Protein AF-X1J833-F1 (afdb_monomer_lite)

InterPro domains:
  IPR011335 Restriction endonuclease type II-like [SSF52980] (17-146)
  IPR011338 Restriction endonuclease, type II, BamHI/BglIII/BstY [G3DSA:3.40.91.20] (20-147)
  IPR015278 Type-2 restriction enzyme BglII-like [PF09195] (2-146)

pLDDT: mean 93.59, std 6.82, range [57.69, 98.62]

Sequence (154 aa):
QSFRLLRSDILLPGGGKSPIARKLDHEFYGRGWLEKAFDIEMVVDQESIETPTHKVDCFKNKVGVEIEWNNKDPFYDRDLNNFRLLFELRALSVGVIITRCDELQDIFDELGKGQSYGSSTTHMKKLLPRIQGGGGGGCPVLVFGISKALYVED

Radius of gyration: 16.81 Å; chains: 1; bounding box: 41×25×53 Å

Foldseek 3Di:
DDDFDEPVQLLDDDDDDGPNLVVVLVVLVVVVWDWDDDFDWDADPNDIDTDDADIQSTDDPQEGEHEFEFAFDDVLLRQLQNLLVCVVVVVHQAYEYEYAAPQCLVVCVVSVNNVSSDPRGDHDVVNVVCVVVVSNVPHHYHYHHDYPVRYDHD

Structure (mmCIF, N/CA/C/O backbone):
data_AF-X1J833-F1
#
_entry.id   AF-X1J833-F1
#
loop_
_atom_site.group_PDB
_atom_site.id
_atom_site.type_symbol
_atom_site.label_atom_id
_atom_site.label_alt_id
_atom_site.label_comp_id
_atom_site.label_asym_id
_atom_site.label_entity_id
_atom_site.label_seq_id
_atom_site.pdbx_PDB_ins_code
_atom_site.Cartn_x
_atom_site.Cartn_y
_atom_site.Cartn_z
_atom_site.occupancy
_atom_site.B_iso_or_equiv
_atom_site.auth_seq_id
_atom_site.auth_comp_id
_atom_site.auth_asym_id
_atom_site.auth_atom_id
_atom_site.pdbx_PDB_model_num
ATOM 1 N N . GLN A 1 1 ? -6.345 -12.038 -16.583 1.00 57.69 1 GLN A N 1
ATOM 2 C CA . GLN A 1 1 ? -4.901 -12.274 -16.831 1.00 57.69 1 GLN A CA 1
ATOM 3 C C . GLN A 1 1 ? -4.156 -12.167 -15.502 1.00 57.69 1 GLN A C 1
ATOM 5 O O . GLN A 1 1 ? -4.758 -11.729 -14.531 1.00 57.69 1 GLN A O 1
ATOM 10 N N . SER A 1 2 ? -2.896 -12.602 -15.419 1.00 83.31 2 SER A N 1
ATOM 11 C CA . SER A 1 2 ? -2.031 -12.336 -14.256 1.00 83.31 2 SER A CA 1
ATOM 12 C C . SER A 1 2 ? -1.393 -10.949 -14.377 1.00 83.31 2 SER A C 1
ATOM 14 O O . SER A 1 2 ? -0.964 -10.590 -15.472 1.00 83.31 2 SER A O 1
ATOM 16 N N . PHE A 1 3 ? -1.280 -10.206 -13.275 1.00 91.88 3 PHE A N 1
ATOM 17 C CA . PHE A 1 3 ? -0.622 -8.896 -13.246 1.00 91.88 3 PHE A CA 1
ATOM 18 C C . PHE A 1 3 ? 0.835 -8.960 -13.756 1.00 91.88 3 PHE A C 1
ATOM 20 O O . PHE A 1 3 ? 1.574 -9.913 -13.469 1.00 91.88 3 PHE A O 1
ATOM 27 N N . ARG A 1 4 ? 1.237 -7.930 -14.509 1.00 95.94 4 ARG A N 1
ATOM 28 C CA . ARG A 1 4 ? 2.602 -7.691 -14.998 1.00 95.94 4 ARG A CA 1
ATOM 29 C C . ARG A 1 4 ? 2.951 -6.218 -14.835 1.00 95.94 4 ARG A C 1
ATOM 31 O O . ARG A 1 4 ? 2.095 -5.358 -15.027 1.00 95.94 4 ARG A O 1
ATOM 38 N N . LEU A 1 5 ? 4.208 -5.959 -14.495 1.00 96.75 5 LEU A N 1
ATOM 39 C CA . LEU A 1 5 ? 4.780 -4.624 -14.421 1.00 96.75 5 LEU A CA 1
ATOM 40 C C . LEU A 1 5 ? 5.396 -4.296 -15.785 1.00 96.75 5 LEU A C 1
ATOM 42 O O . LEU A 1 5 ? 6.487 -4.765 -16.094 1.00 96.75 5 LEU A O 1
ATOM 46 N N . LEU A 1 6 ? 4.674 -3.544 -16.611 1.00 97.00 6 LEU A N 1
ATOM 47 C CA . LEU A 1 6 ? 5.117 -3.227 -17.968 1.00 97.00 6 LEU A CA 1
ATOM 48 C C . LEU A 1 6 ? 6.069 -2.030 -17.970 1.00 97.00 6 LEU A C 1
ATOM 50 O O . LEU A 1 6 ? 5.864 -1.059 -17.231 1.00 97.00 6 LEU A O 1
ATOM 54 N N . ARG A 1 7 ? 7.071 -2.065 -18.846 1.00 97.44 7 ARG A N 1
ATOM 55 C CA . ARG A 1 7 ? 7.948 -0.926 -19.129 1.00 97.44 7 ARG A CA 1
ATOM 56 C C . ARG A 1 7 ? 7.141 0.304 -19.536 1.00 97.44 7 ARG A C 1
ATOM 58 O O . ARG A 1 7 ? 7.373 1.398 -19.013 1.00 97.44 7 ARG A O 1
ATOM 65 N N . SER A 1 8 ? 6.174 0.125 -20.433 1.00 96.56 8 SER A N 1
ATOM 66 C CA . SER A 1 8 ? 5.290 1.194 -20.903 1.00 96.56 8 SER A CA 1
ATOM 67 C C . SER A 1 8 ? 4.571 1.907 -19.747 1.00 96.56 8 SER A C 1
ATOM 69 O O . SER A 1 8 ? 4.542 3.139 -19.709 1.00 96.56 8 SER A O 1
ATOM 71 N N . ASP A 1 9 ? 4.090 1.165 -18.743 1.00 95.25 9 ASP A N 1
ATOM 72 C CA . ASP A 1 9 ? 3.419 1.735 -17.567 1.00 95.25 9 ASP A CA 1
ATOM 73 C C . ASP A 1 9 ? 4.356 2.552 -16.667 1.00 95.25 9 ASP A C 1
ATOM 75 O O . ASP A 1 9 ? 3.925 3.540 -16.069 1.00 95.25 9 ASP A O 1
ATOM 79 N N . ILE A 1 10 ? 5.623 2.141 -16.546 1.00 95.50 10 ILE A N 1
ATOM 80 C CA . ILE A 1 10 ? 6.638 2.847 -15.749 1.00 95.50 10 ILE A CA 1
ATOM 81 C C . ILE A 1 10 ? 7.003 4.185 -16.403 1.00 95.50 10 ILE A C 1
ATOM 83 O O . ILE A 1 10 ? 7.232 5.184 -15.712 1.00 95.50 10 ILE A O 1
ATOM 87 N N . LEU A 1 11 ? 7.084 4.209 -17.736 1.00 94.75 11 LEU A N 1
ATOM 88 C CA . LEU A 1 11 ? 7.509 5.388 -18.489 1.00 94.75 11 LEU A CA 1
ATOM 89 C C . LEU A 1 11 ? 6.443 6.480 -18.547 1.00 94.75 11 LEU A C 1
ATOM 91 O O . LEU A 1 11 ? 6.795 7.670 -18.543 1.00 94.75 11 LEU A O 1
ATOM 95 N N . LEU A 1 12 ? 5.167 6.089 -18.564 1.00 90.81 12 LEU A N 1
ATOM 96 C CA . LEU A 1 12 ? 4.047 7.020 -18.594 1.00 90.81 12 LEU A CA 1
ATOM 97 C C . LEU A 1 12 ? 4.062 7.946 -17.363 1.00 90.81 12 LEU A C 1
ATOM 99 O O . LEU A 1 12 ? 4.159 7.477 -16.226 1.00 90.81 12 LEU A O 1
ATOM 103 N N . PRO A 1 13 ? 3.961 9.274 -17.553 1.00 76.12 13 PRO A N 1
ATOM 104 C CA . PRO A 1 13 ? 3.870 10.202 -16.435 1.00 76.12 13 PRO A CA 1
ATOM 105 C C . PRO A 1 13 ? 2.570 9.976 -15.648 1.00 76.12 13 PRO A C 1
ATOM 107 O O . PRO A 1 13 ? 1.503 9.733 -16.214 1.00 76.12 13 PRO A O 1
ATOM 110 N N . GLY A 1 14 ? 2.660 10.075 -14.322 1.00 65.56 14 GLY A N 1
ATOM 111 C CA . GLY A 1 14 ? 1.491 10.074 -13.446 1.00 65.56 14 GLY A CA 1
ATOM 112 C C . GLY A 1 14 ? 0.771 11.427 -13.451 1.00 65.56 14 GLY A C 1
ATOM 113 O O . GLY A 1 14 ? 1.398 12.470 -13.608 1.00 65.56 14 GLY A O 1
ATOM 114 N N . GLY A 1 15 ? -0.545 11.401 -13.236 1.00 63.56 15 GLY A N 1
ATOM 115 C CA . GLY A 1 15 ? -1.407 12.581 -13.070 1.00 63.56 15 GLY A CA 1
ATOM 116 C C . GLY A 1 15 ? -2.435 12.346 -11.961 1.00 63.56 15 GLY A C 1
ATOM 117 O O . GLY A 1 15 ? -3.632 12.456 -12.196 1.00 63.56 15 GLY A O 1
ATOM 118 N N . GLY A 1 16 ? -1.966 11.886 -10.797 1.00 76.75 16 GLY A N 1
ATOM 119 C CA . GLY A 1 16 ? -2.785 11.354 -9.704 1.00 76.75 16 GLY A CA 1
ATOM 120 C C . GLY A 1 16 ? -2.343 9.933 -9.356 1.00 76.75 16 GLY A C 1
ATOM 121 O O . GLY A 1 16 ? -1.246 9.746 -8.838 1.00 76.75 16 GLY A O 1
ATOM 122 N N . LYS A 1 17 ? -3.153 8.925 -9.703 1.00 85.94 17 LYS A N 1
ATOM 123 C CA . LYS A 1 17 ? -2.817 7.498 -9.522 1.00 85.94 17 LYS A CA 1
ATOM 124 C C . LYS A 1 17 ? -2.083 6.950 -10.754 1.00 85.94 17 LYS A C 1
ATOM 126 O O . LYS A 1 17 ? -2.511 7.193 -11.891 1.00 85.94 17 LYS A O 1
ATOM 131 N N . SER A 1 18 ? -0.975 6.230 -10.564 1.00 90.56 18 SER A N 1
ATOM 132 C CA . SER A 1 18 ? -0.196 5.653 -11.676 1.00 90.56 18 SER A CA 1
ATOM 133 C C . SER A 1 18 ? -1.019 4.613 -12.462 1.00 90.56 18 SER A C 1
ATOM 135 O O . SER A 1 18 ? -1.958 4.033 -11.906 1.00 90.56 18 SER A O 1
ATOM 137 N N . PRO A 1 19 ? -0.699 4.344 -13.744 1.00 92.25 19 PRO A N 1
ATOM 138 C CA . PRO A 1 19 ? -1.331 3.253 -14.493 1.00 92.25 19 PRO A CA 1
ATOM 139 C C . PRO A 1 19 ? -1.192 1.901 -13.781 1.00 92.25 19 PRO A C 1
ATOM 141 O O . PRO A 1 19 ? -2.126 1.106 -13.776 1.00 92.25 19 PRO A O 1
ATOM 144 N N . ILE A 1 20 ? -0.054 1.684 -13.118 1.00 94.25 20 ILE A N 1
ATOM 145 C CA . ILE A 1 20 ? 0.272 0.457 -12.386 1.00 94.25 20 ILE A CA 1
ATOM 146 C C . ILE A 1 20 ? -0.699 0.247 -11.219 1.00 94.25 20 ILE A C 1
ATOM 148 O O . ILE A 1 20 ? -1.309 -0.814 -11.103 1.00 94.25 20 ILE A O 1
ATOM 152 N N . ALA A 1 21 ? -0.895 1.279 -10.395 1.00 93.62 21 ALA A N 1
ATOM 153 C CA . ALA A 1 21 ? -1.817 1.225 -9.266 1.00 93.62 21 ALA A CA 1
ATOM 154 C C . ALA A 1 21 ? -3.273 1.055 -9.733 1.00 93.62 21 ALA A C 1
ATOM 156 O O . ALA A 1 21 ? -3.983 0.197 -9.219 1.00 93.62 21 ALA A O 1
ATOM 157 N N . ARG A 1 22 ? -3.683 1.774 -10.790 1.00 92.81 22 ARG A N 1
ATOM 158 C CA . ARG A 1 22 ? -5.025 1.635 -11.385 1.00 92.81 22 ARG A CA 1
ATOM 159 C C . ARG A 1 22 ? -5.304 0.227 -11.915 1.00 92.81 22 ARG A C 1
ATOM 161 O O . ARG A 1 22 ? -6.419 -0.267 -11.773 1.00 92.81 22 ARG A O 1
ATOM 168 N N . LYS A 1 23 ? -4.312 -0.430 -12.529 1.00 93.81 23 LYS A N 1
ATOM 169 C CA . LYS A 1 23 ? -4.446 -1.824 -12.986 1.00 93.81 23 LYS A CA 1
ATOM 170 C C . LYS A 1 23 ? -4.709 -2.771 -11.817 1.00 93.81 23 LYS A C 1
ATOM 172 O O . LYS A 1 23 ? -5.558 -3.648 -11.944 1.00 93.81 23 LYS A O 1
ATOM 177 N N . LEU A 1 24 ? -4.015 -2.581 -10.693 1.00 94.38 24 LEU A N 1
ATOM 178 C CA . LEU A 1 24 ? -4.254 -3.370 -9.483 1.00 94.38 24 LEU A CA 1
ATOM 179 C C . LEU A 1 24 ? -5.670 -3.136 -8.942 1.00 94.38 24 LEU A C 1
ATOM 181 O O . LEU A 1 24 ? -6.388 -4.114 -8.747 1.00 94.38 24 LEU A O 1
ATOM 185 N N . ASP A 1 25 ? -6.102 -1.879 -8.794 1.00 92.94 25 ASP A N 1
ATOM 186 C CA . ASP A 1 25 ? -7.462 -1.550 -8.332 1.00 92.94 25 ASP A CA 1
ATOM 187 C C . ASP A 1 25 ? -8.530 -2.236 -9.191 1.00 92.94 25 ASP A C 1
ATOM 189 O O . ASP A 1 25 ? -9.420 -2.918 -8.685 1.00 92.94 25 ASP A O 1
ATOM 193 N N . HIS A 1 26 ? -8.423 -2.096 -10.516 1.00 93.50 26 HIS A N 1
ATOM 194 C CA . HIS A 1 26 ? -9.401 -2.641 -11.452 1.00 93.50 26 HIS A CA 1
ATOM 195 C C . HIS A 1 26 ? -9.536 -4.164 -11.355 1.00 93.50 26 HIS A C 1
ATOM 197 O O . HIS A 1 26 ? -10.647 -4.681 -11.476 1.00 93.50 26 HIS A O 1
ATOM 203 N N . GLU A 1 27 ? -8.446 -4.893 -11.103 1.00 94.50 27 GLU A N 1
ATOM 204 C CA . GLU A 1 27 ? -8.499 -6.347 -10.905 1.00 94.50 27 GLU A CA 1
ATOM 205 C C . GLU A 1 27 ? -9.257 -6.731 -9.627 1.00 94.50 27 GLU A C 1
ATOM 207 O O . GLU A 1 27 ? -9.961 -7.747 -9.608 1.00 94.50 27 GLU A O 1
ATOM 212 N N . PHE A 1 28 ? -9.165 -5.922 -8.568 1.00 96.12 28 PHE A N 1
ATOM 213 C CA . PHE A 1 28 ? -9.972 -6.101 -7.360 1.00 96.12 28 PHE A CA 1
ATOM 214 C C . PHE A 1 28 ? -11.433 -5.714 -7.606 1.00 96.12 28 PHE A C 1
ATOM 216 O O . PHE A 1 28 ? -12.338 -6.493 -7.288 1.00 96.12 28 PHE A O 1
ATOM 223 N N . TYR A 1 29 ? -11.690 -4.569 -8.236 1.00 95.88 29 TYR A N 1
ATOM 224 C CA . TYR A 1 29 ? -13.049 -4.105 -8.529 1.00 95.88 29 TYR A CA 1
ATOM 225 C C . TYR A 1 29 ? -13.806 -5.073 -9.442 1.00 95.88 29 TYR A C 1
ATOM 227 O O . TYR A 1 29 ? -14.950 -5.428 -9.153 1.00 95.88 29 TYR A O 1
ATOM 235 N N . GLY A 1 30 ? -13.142 -5.634 -10.457 1.00 95.25 30 GLY A N 1
ATOM 236 C CA . GLY A 1 30 ? -13.698 -6.690 -11.312 1.00 95.25 30 GLY A CA 1
ATOM 237 C C . GLY A 1 30 ? -14.080 -7.974 -10.559 1.00 95.25 30 GLY A C 1
ATOM 238 O O . GLY A 1 30 ? -14.829 -8.799 -11.078 1.00 95.25 30 GLY A O 1
ATOM 239 N N . ARG A 1 31 ? -13.609 -8.144 -9.316 1.00 95.88 31 ARG A N 1
ATOM 240 C CA . ARG A 1 31 ? -13.926 -9.269 -8.416 1.00 95.88 31 ARG A CA 1
ATOM 241 C C . ARG A 1 31 ? -14.893 -8.874 -7.294 1.00 95.88 31 ARG A C 1
ATOM 243 O O . ARG A 1 31 ? -15.055 -9.628 -6.325 1.00 95.88 31 ARG A O 1
ATOM 250 N N . GLY A 1 32 ? -15.535 -7.712 -7.401 1.00 97.31 32 GLY A N 1
ATOM 251 C CA . GLY A 1 32 ? -16.522 -7.214 -6.442 1.00 97.31 32 GLY A CA 1
ATOM 252 C C . GLY A 1 32 ? -15.918 -6.703 -5.135 1.00 97.31 32 GLY A C 1
ATOM 253 O O . GLY A 1 32 ? -16.557 -6.819 -4.091 1.00 97.31 32 GLY A O 1
ATOM 254 N N . TRP A 1 33 ? -14.675 -6.224 -5.168 1.00 98.25 33 TRP A N 1
ATOM 255 C CA . TRP A 1 33 ? -14.129 -5.370 -4.112 1.00 98.25 33 TRP A CA 1
ATOM 256 C C . TRP A 1 33 ? -14.530 -3.925 -4.390 1.00 98.25 33 TRP A C 1
ATOM 258 O O . TRP A 1 33 ? -14.770 -3.571 -5.542 1.00 98.25 33 TRP A O 1
ATOM 268 N N . LEU A 1 34 ? -14.611 -3.100 -3.352 1.00 97.06 34 LEU A N 1
ATOM 269 C CA . LEU A 1 34 ? -15.018 -1.701 -3.478 1.00 97.06 34 LEU A CA 1
ATOM 270 C C . LEU A 1 34 ? -14.122 -0.817 -2.619 1.00 97.06 34 LEU A C 1
ATOM 272 O O . LEU A 1 34 ? -13.726 -1.235 -1.531 1.00 97.06 34 LEU A O 1
ATOM 276 N N . GLU A 1 35 ? -13.857 0.407 -3.072 1.00 97.31 35 GLU A N 1
ATOM 277 C CA . GLU A 1 35 ? -13.345 1.452 -2.182 1.00 97.31 35 GLU A CA 1
ATOM 278 C C . GLU A 1 35 ? -14.356 1.668 -1.048 1.00 97.31 35 GLU A C 1
ATOM 280 O O . GLU A 1 35 ? -15.571 1.699 -1.284 1.00 97.31 35 GLU A O 1
ATOM 285 N N . LYS A 1 36 ? -13.875 1.797 0.191 1.00 97.00 36 LYS A N 1
ATOM 286 C CA . LYS A 1 36 ? -14.761 1.933 1.349 1.00 97.00 36 LYS A CA 1
ATOM 287 C C . LYS A 1 36 ? -14.295 3.000 2.328 1.00 97.00 36 LYS A C 1
ATOM 289 O O . LYS A 1 36 ? -13.214 2.899 2.899 1.00 97.00 36 LYS A O 1
ATOM 294 N N . ALA A 1 37 ? -15.172 3.972 2.575 1.00 96.25 37 ALA A N 1
ATOM 295 C CA . ALA A 1 37 ? -15.108 4.848 3.739 1.00 96.25 37 ALA A CA 1
ATOM 296 C C . ALA A 1 37 ? -15.788 4.175 4.943 1.00 96.25 37 ALA A C 1
ATOM 298 O O . ALA A 1 37 ? -16.747 3.414 4.775 1.00 96.25 37 ALA A O 1
ATOM 299 N N . PHE A 1 38 ? -15.292 4.456 6.144 1.00 95.50 38 PHE A N 1
ATOM 300 C CA . PHE A 1 38 ? -15.911 4.027 7.392 1.00 95.50 38 PHE A CA 1
ATOM 301 C C . PHE A 1 38 ? -16.217 5.257 8.235 1.00 95.50 38 PHE A C 1
ATOM 303 O O . PHE A 1 38 ? -15.294 5.929 8.694 1.00 95.50 38 PHE A O 1
ATOM 310 N N . ASP A 1 39 ? -17.501 5.510 8.458 1.00 93.81 39 ASP A N 1
ATOM 311 C CA . ASP A 1 39 ? -17.951 6.535 9.391 1.00 93.81 39 ASP A CA 1
ATOM 312 C C . ASP A 1 39 ? -17.891 5.945 10.803 1.00 93.81 39 ASP A C 1
ATOM 314 O O . ASP A 1 39 ? -18.524 4.922 11.086 1.00 93.81 39 ASP A O 1
ATOM 318 N N . ILE A 1 40 ? -17.054 6.532 11.661 1.00 93.19 40 ILE A N 1
ATOM 319 C CA . ILE A 1 40 ? -16.773 6.022 13.005 1.00 93.19 40 ILE A CA 1
ATOM 320 C C . ILE A 1 40 ? -17.080 7.104 14.029 1.00 93.19 40 ILE A C 1
ATOM 322 O O . ILE A 1 40 ? -16.478 8.177 14.026 1.00 93.19 40 ILE A O 1
ATOM 326 N N . GLU A 1 41 ? -17.975 6.760 14.945 1.00 92.94 41 GLU A N 1
ATOM 327 C CA . GLU A 1 41 ? -18.415 7.601 16.047 1.00 92.94 41 GLU A CA 1
ATOM 328 C C . GLU A 1 41 ? -18.182 6.846 17.361 1.00 92.94 41 GLU A C 1
ATOM 330 O O . GLU A 1 41 ? -18.600 5.693 17.513 1.00 92.94 41 GLU A O 1
ATOM 335 N N . MET A 1 42 ? -17.476 7.473 18.302 1.00 88.62 42 MET A N 1
ATOM 336 C CA . MET A 1 42 ? -17.273 6.942 19.650 1.00 88.62 42 MET A CA 1
ATOM 337 C C . MET A 1 42 ? -18.090 7.767 20.636 1.00 88.62 42 MET A C 1
ATOM 339 O O . MET A 1 42 ? -17.937 8.983 20.692 1.00 88.62 42 MET A O 1
ATOM 343 N N . VAL A 1 43 ? -18.935 7.105 21.426 1.00 92.44 43 VAL A N 1
ATOM 344 C CA . VAL A 1 43 ? -19.755 7.766 22.449 1.00 92.44 43 VAL A CA 1
ATOM 345 C C . VAL A 1 43 ? -19.167 7.493 23.831 1.00 92.44 43 VAL A C 1
ATOM 347 O O . VAL A 1 43 ? -19.065 6.334 24.239 1.00 92.44 43 VAL A O 1
ATOM 350 N N . VAL A 1 44 ? -18.806 8.553 24.554 1.00 92.06 44 VAL A N 1
ATOM 351 C CA . VAL A 1 44 ? -18.278 8.510 25.927 1.00 92.06 44 VAL A CA 1
ATOM 352 C C . VAL A 1 44 ? -19.128 9.435 26.787 1.00 92.06 44 VAL A C 1
ATOM 354 O O . VAL A 1 44 ? -19.260 10.609 26.473 1.00 92.06 44 VAL A O 1
ATOM 357 N N . ASP A 1 45 ? -19.754 8.906 27.841 1.00 94.25 45 ASP A N 1
ATOM 358 C CA . ASP A 1 45 ? -20.608 9.683 28.757 1.00 94.25 45 ASP A CA 1
ATOM 359 C C . ASP A 1 45 ? -21.670 10.558 28.053 1.00 94.25 45 ASP A C 1
ATOM 361 O O . ASP A 1 45 ? -21.993 11.651 28.503 1.00 94.25 45 ASP A O 1
ATOM 365 N N . GLN A 1 46 ? -22.260 10.036 26.966 1.00 92.62 46 GLN A N 1
ATOM 366 C CA . GLN A 1 46 ? -23.244 10.704 26.088 1.00 92.62 46 GLN A CA 1
ATOM 367 C C . GLN A 1 46 ? -22.676 11.782 25.151 1.00 92.62 46 GLN A C 1
ATOM 369 O O . GLN A 1 46 ? -23.422 12.317 24.331 1.00 92.62 46 GLN A O 1
ATOM 374 N N . GLU A 1 47 ? -21.374 12.053 25.201 1.00 92.25 47 GLU A N 1
ATOM 375 C CA . GLU A 1 47 ? -20.689 12.893 24.223 1.00 92.25 47 GLU A CA 1
ATOM 376 C C . GLU A 1 47 ? -20.203 12.046 23.048 1.00 92.25 47 GLU A C 1
ATOM 378 O O . GLU A 1 47 ? -19.609 10.981 23.225 1.00 92.25 47 GLU A O 1
ATOM 383 N N . SER A 1 48 ? -20.482 12.520 21.835 1.00 91.69 48 SER A N 1
ATOM 384 C CA . SER A 1 48 ? -20.033 11.887 20.601 1.00 91.69 48 SER A CA 1
ATOM 385 C C . SER A 1 48 ? -18.729 12.508 20.109 1.00 91.69 48 SER A C 1
ATOM 387 O O . SER A 1 48 ? -18.574 13.732 20.087 1.00 91.69 48 SER A O 1
ATOM 389 N N . ILE A 1 49 ? -17.805 11.647 19.690 1.00 92.00 49 ILE A N 1
ATOM 390 C CA . ILE A 1 49 ? -16.533 12.011 19.081 1.00 92.00 49 ILE A CA 1
ATOM 391 C C . ILE A 1 49 ? -16.436 11.315 17.723 1.00 92.00 49 ILE A C 1
ATOM 393 O O . ILE A 1 49 ? -16.341 10.085 17.636 1.00 92.00 49 ILE A O 1
ATOM 397 N N . GLU A 1 50 ? -16.402 12.107 16.655 1.00 91.38 50 GLU A N 1
ATOM 398 C CA . GLU A 1 50 ? -16.077 11.605 15.322 1.00 91.38 50 GLU A CA 1
ATOM 399 C C . GLU A 1 50 ? -14.592 11.249 15.246 1.00 91.38 50 GLU A C 1
ATOM 401 O O . GLU A 1 50 ? -13.712 12.059 15.553 1.00 91.38 50 GLU A O 1
ATOM 406 N N . THR A 1 51 ? -14.305 10.019 14.825 1.00 87.25 51 THR A N 1
ATOM 407 C CA . THR A 1 51 ? -12.929 9.564 14.623 1.00 87.25 51 THR A CA 1
ATOM 408 C C . THR A 1 51 ? -12.588 9.632 13.138 1.00 87.25 51 THR A C 1
ATOM 410 O O . THR A 1 51 ? -13.215 8.929 12.342 1.00 87.25 51 THR A O 1
ATOM 413 N N . PRO A 1 52 ? -11.586 10.433 12.731 1.00 84.06 52 PRO A N 1
ATOM 414 C CA . PRO A 1 52 ? -11.203 10.518 11.332 1.00 84.06 52 PRO A CA 1
ATOM 415 C C . PRO A 1 52 ? -10.636 9.180 10.853 1.00 84.06 52 PRO A C 1
ATOM 417 O O . PRO A 1 52 ? -9.743 8.603 11.479 1.00 84.06 52 PRO A O 1
ATOM 420 N N . THR A 1 53 ? -11.129 8.713 9.710 1.00 85.56 53 THR A N 1
ATOM 421 C CA . THR A 1 53 ? -10.606 7.536 9.014 1.00 85.56 53 THR A CA 1
ATOM 422 C C . THR A 1 53 ? -10.158 7.898 7.612 1.00 85.56 53 THR A C 1
ATOM 424 O O . THR A 1 53 ? -10.542 8.924 7.043 1.00 85.56 53 THR A O 1
ATOM 427 N N . HIS A 1 54 ? -9.341 7.023 7.037 1.00 89.19 54 HIS A N 1
ATOM 428 C CA . HIS A 1 54 ? -9.061 7.058 5.613 1.00 89.19 54 HIS A CA 1
ATOM 429 C C . HIS A 1 54 ? -9.857 5.972 4.902 1.00 89.19 54 HIS A C 1
ATOM 431 O O . HIS A 1 54 ? -10.145 4.908 5.458 1.00 89.19 54 HIS A O 1
ATOM 437 N N . LYS A 1 55 ? -10.233 6.260 3.655 1.00 94.88 55 LYS A N 1
ATOM 438 C CA . LYS A 1 55 ? -10.840 5.251 2.797 1.00 94.88 55 LYS A CA 1
ATOM 439 C C . LYS A 1 55 ? -9.844 4.127 2.560 1.00 94.88 55 LYS A C 1
ATOM 441 O O . LYS A 1 55 ? -8.681 4.405 2.306 1.00 94.88 55 LYS A O 1
ATOM 446 N N . VAL A 1 56 ? -10.343 2.900 2.602 1.00 96.81 56 VAL A N 1
ATOM 447 C CA . VAL A 1 56 ? -9.597 1.715 2.183 1.00 96.81 56 VAL A CA 1
ATOM 448 C C . VAL A 1 56 ? -9.761 1.559 0.674 1.00 96.81 56 VAL A C 1
ATOM 450 O O . VAL A 1 56 ? -10.906 1.474 0.209 1.00 96.81 56 VAL A O 1
ATOM 453 N N . ASP A 1 57 ? -8.651 1.490 -0.068 1.00 96.31 57 ASP A N 1
ATOM 454 C CA . ASP A 1 57 ? -8.637 1.400 -1.541 1.00 96.31 57 ASP A CA 1
ATOM 455 C C . ASP A 1 57 ? -9.534 0.266 -2.071 1.00 96.31 57 ASP A C 1
ATOM 457 O O . ASP A 1 57 ? -10.300 0.436 -3.027 1.00 96.31 57 ASP A O 1
ATOM 461 N N . CYS A 1 58 ? -9.439 -0.910 -1.443 1.00 97.94 58 CYS A N 1
ATOM 462 C CA . CYS A 1 58 ? -10.186 -2.110 -1.804 1.00 97.94 58 CYS A CA 1
ATOM 463 C C . CYS A 1 58 ? -10.629 -2.874 -0.549 1.00 97.94 58 CYS A C 1
ATOM 465 O O . CYS A 1 58 ? -9.814 -3.428 0.185 1.00 97.94 58 CYS A O 1
ATOM 467 N N . PHE A 1 59 ? -11.937 -2.991 -0.330 1.00 98.50 59 PHE A N 1
ATOM 468 C CA . PHE A 1 59 ? -12.510 -3.698 0.812 1.00 98.50 59 PHE A CA 1
ATOM 469 C C . PHE A 1 59 ? -13.513 -4.776 0.394 1.00 98.50 59 PHE A C 1
ATOM 471 O O . PHE A 1 59 ? -14.384 -4.552 -0.452 1.00 98.50 59 PHE A O 1
ATOM 478 N N . LYS A 1 60 ? -13.428 -5.950 1.032 1.00 98.31 60 LYS A N 1
ATOM 479 C CA . LYS A 1 60 ? -14.405 -7.039 0.890 1.00 98.31 60 LYS A CA 1
ATOM 480 C C . LYS A 1 60 ? -14.351 -7.968 2.097 1.00 98.31 60 LYS A C 1
ATOM 482 O O . LYS A 1 60 ? -13.277 -8.387 2.504 1.00 98.31 60 LYS A O 1
ATOM 487 N N . ASN A 1 61 ? -15.507 -8.338 2.652 1.00 97.62 61 ASN A N 1
ATOM 488 C CA . ASN A 1 61 ? -15.617 -9.347 3.718 1.00 97.62 61 ASN A CA 1
ATOM 489 C C . ASN A 1 61 ? -14.643 -9.136 4.901 1.00 97.62 61 ASN A C 1
ATOM 491 O O . ASN A 1 61 ? -14.017 -10.087 5.360 1.00 97.62 61 ASN A O 1
ATOM 495 N N . LYS A 1 62 ? -14.513 -7.891 5.387 1.00 98.12 62 LYS A N 1
ATOM 496 C CA . LYS A 1 62 ? -13.574 -7.490 6.458 1.00 98.12 62 LYS A CA 1
ATOM 497 C C . LYS A 1 62 ? -12.085 -7.604 6.110 1.00 98.12 62 LYS A C 1
ATOM 499 O O . LYS A 1 62 ? -11.248 -7.499 6.999 1.00 98.12 62 LYS A O 1
ATOM 504 N N . VAL A 1 63 ? -11.736 -7.761 4.840 1.00 98.56 63 VAL A N 1
ATOM 505 C CA . VAL A 1 63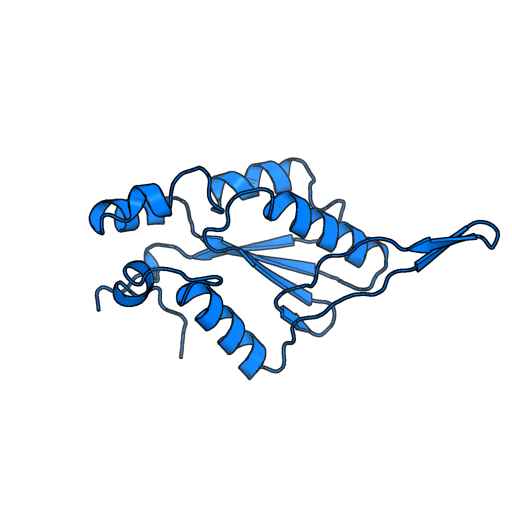 ? -10.364 -7.613 4.349 1.00 98.56 63 VAL A CA 1
ATOM 506 C C . VAL A 1 63 ? -10.229 -6.232 3.728 1.00 98.56 63 VAL A C 1
ATOM 508 O O . VAL A 1 63 ? -11.031 -5.879 2.861 1.00 98.56 63 VAL A O 1
ATOM 511 N N . GLY A 1 64 ? -9.239 -5.464 4.179 1.00 98.31 64 GLY A N 1
ATOM 512 C CA . GLY A 1 64 ? -8.849 -4.202 3.552 1.00 98.31 64 GLY A CA 1
ATOM 513 C C . GLY A 1 64 ? -7.529 -4.360 2.809 1.00 98.31 64 GLY A C 1
ATOM 514 O O . GLY A 1 64 ? -6.605 -4.966 3.342 1.00 98.31 64 GLY A O 1
ATOM 515 N N . VAL A 1 65 ? -7.450 -3.845 1.589 1.00 98.44 65 VAL A N 1
ATOM 516 C CA . VAL A 1 65 ? -6.250 -3.838 0.749 1.00 98.44 65 VAL A CA 1
ATOM 517 C C . VAL A 1 65 ? -5.925 -2.388 0.412 1.00 98.44 65 VAL A C 1
ATOM 519 O O . VAL A 1 65 ? -6.799 -1.684 -0.087 1.00 98.44 65 VAL A O 1
ATOM 522 N N . GLU A 1 66 ? -4.680 -1.986 0.653 1.00 97.19 66 GLU A N 1
ATOM 523 C CA . GLU A 1 66 ? -4.121 -0.680 0.284 1.00 97.19 66 GLU A CA 1
ATOM 524 C C . GLU A 1 66 ? -3.063 -0.878 -0.806 1.00 97.19 66 GLU A C 1
ATOM 526 O O . GLU A 1 66 ? -2.148 -1.708 -0.669 1.00 97.19 66 GLU A O 1
ATOM 531 N N . ILE A 1 67 ? -3.203 -0.152 -1.920 1.00 95.69 67 ILE A N 1
ATOM 532 C CA . ILE A 1 67 ? -2.283 -0.228 -3.059 1.00 95.69 67 ILE A CA 1
ATOM 533 C C . ILE A 1 67 ? -1.313 0.948 -2.970 1.00 95.69 67 ILE A C 1
ATOM 535 O O . ILE A 1 67 ? -1.516 2.035 -3.511 1.00 95.69 67 ILE A O 1
ATOM 539 N N . GLU A 1 68 ? -0.190 0.688 -2.313 1.00 94.44 68 GLU A N 1
ATOM 540 C CA . GLU A 1 68 ? 0.837 1.679 -2.035 1.00 94.44 68 GLU A CA 1
ATOM 541 C C . GLU A 1 68 ? 1.949 1.639 -3.083 1.00 94.44 68 GLU A C 1
ATOM 543 O O . GLU A 1 68 ? 2.988 0.983 -2.930 1.00 94.44 68 GLU A O 1
ATOM 548 N N . TRP A 1 69 ? 1.725 2.378 -4.175 1.00 93.44 69 TRP A N 1
ATOM 549 C CA . TRP A 1 69 ? 2.636 2.447 -5.315 1.00 93.44 69 TRP A CA 1
ATOM 550 C C . TRP A 1 69 ? 3.216 3.846 -5.528 1.00 93.44 69 TRP A C 1
ATOM 552 O O . TRP A 1 69 ? 2.621 4.695 -6.191 1.00 93.44 69 TRP A O 1
ATOM 562 N N . ASN A 1 70 ? 4.450 4.041 -5.064 1.00 89.69 70 ASN A N 1
ATOM 563 C CA . ASN A 1 70 ? 5.261 5.227 -5.340 1.00 89.69 70 ASN A CA 1
ATOM 564 C C . ASN A 1 70 ? 4.703 6.558 -4.788 1.00 89.69 70 ASN A C 1
ATOM 566 O O . ASN A 1 70 ? 5.070 7.639 -5.255 1.00 89.69 70 ASN A O 1
ATOM 570 N N . ASN A 1 71 ? 3.841 6.489 -3.774 1.00 85.88 71 ASN A N 1
ATOM 571 C CA . ASN A 1 71 ? 3.323 7.652 -3.055 1.00 85.88 71 ASN A CA 1
ATOM 572 C C . ASN A 1 71 ? 4.426 8.264 -2.171 1.00 85.88 71 ASN A C 1
ATOM 574 O O . ASN A 1 71 ? 5.317 7.551 -1.710 1.00 85.88 71 ASN A O 1
ATOM 578 N N . LYS A 1 72 ? 4.395 9.578 -1.919 1.00 80.50 72 LYS A N 1
ATOM 579 C CA . LYS A 1 72 ? 5.334 10.257 -1.000 1.00 80.50 72 LYS A CA 1
ATOM 580 C C . LYS A 1 72 ? 4.709 10.373 0.386 1.00 80.50 72 LYS A C 1
ATOM 582 O O . LYS A 1 72 ? 3.567 10.785 0.447 1.00 80.50 72 LYS A O 1
ATOM 587 N N . ASP A 1 73 ? 5.454 10.041 1.444 1.00 65.12 73 ASP A N 1
ATOM 588 C CA . ASP A 1 73 ? 5.039 10.008 2.867 1.00 65.12 73 ASP A CA 1
ATOM 589 C C . ASP A 1 73 ? 3.996 11.068 3.304 1.00 65.12 73 ASP A C 1
ATOM 591 O O . ASP A 1 73 ? 4.059 12.202 2.818 1.00 65.12 73 ASP A O 1
ATOM 595 N N . PRO A 1 74 ? 3.096 10.751 4.272 1.00 67.25 74 PRO A N 1
ATOM 596 C CA . PRO A 1 74 ? 3.162 9.639 5.243 1.00 67.25 74 PRO A CA 1
ATOM 597 C C . PRO A 1 74 ? 2.110 8.525 5.029 1.00 67.25 74 PRO A C 1
ATOM 599 O O . PRO A 1 74 ? 1.297 8.249 5.908 1.00 67.25 74 PRO A O 1
ATOM 602 N N . PHE A 1 75 ? 2.109 7.863 3.869 1.00 80.19 75 PHE A N 1
ATOM 603 C CA . PHE A 1 75 ? 1.042 6.917 3.508 1.00 80.19 75 PHE A CA 1
ATOM 604 C C . PHE A 1 75 ? 1.045 5.643 4.375 1.00 80.19 75 PHE A C 1
ATOM 606 O O . PHE A 1 75 ? 0.027 5.318 4.969 1.00 80.19 75 PHE A O 1
ATOM 613 N N . TYR A 1 76 ? 2.197 5.005 4.615 1.00 93.12 76 TYR A N 1
ATOM 614 C CA . TYR A 1 76 ? 2.217 3.778 5.428 1.00 93.12 76 TYR A CA 1
ATOM 615 C C . TYR A 1 76 ? 1.771 3.961 6.877 1.00 93.12 76 TYR A C 1
ATOM 617 O O . TYR A 1 76 ? 1.071 3.105 7.405 1.00 93.12 76 TYR A O 1
ATOM 625 N N . ASP A 1 77 ? 2.185 5.043 7.536 1.00 92.69 77 ASP A N 1
A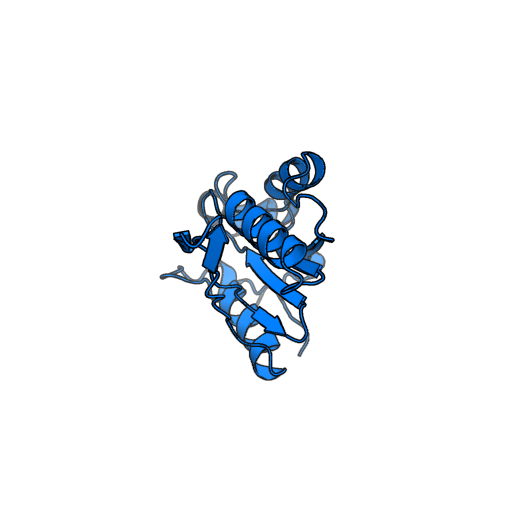TOM 626 C CA . ASP A 1 77 ? 1.800 5.283 8.930 1.00 92.69 77 ASP A CA 1
ATOM 627 C C . ASP A 1 77 ? 0.283 5.502 9.034 1.00 92.69 77 ASP A C 1
ATOM 629 O O . ASP A 1 77 ? -0.371 4.981 9.937 1.00 92.69 77 ASP A O 1
ATOM 633 N N . ARG A 1 78 ? -0.285 6.205 8.049 1.00 92.69 78 ARG A N 1
ATOM 634 C CA . ARG A 1 78 ? -1.720 6.439 7.912 1.00 92.69 78 ARG A CA 1
ATOM 635 C C . ARG A 1 78 ? -2.494 5.141 7.682 1.00 92.69 78 ARG A C 1
ATOM 637 O O . ARG A 1 78 ? -3.466 4.891 8.390 1.00 92.69 78 ARG A O 1
ATOM 644 N N . ASP A 1 79 ? -2.053 4.316 6.741 1.00 94.94 79 ASP A N 1
ATOM 645 C CA . ASP A 1 79 ? -2.752 3.085 6.364 1.00 94.94 79 ASP A CA 1
ATOM 646 C C . ASP A 1 79 ? -2.659 2.028 7.477 1.00 94.94 79 ASP A C 1
ATOM 648 O O . ASP A 1 79 ? -3.657 1.403 7.837 1.00 94.94 79 ASP A O 1
ATOM 652 N N . LEU A 1 80 ? -1.484 1.883 8.105 1.00 96.62 80 LEU A N 1
ATOM 653 C CA . LEU A 1 80 ? -1.296 0.986 9.250 1.00 96.62 80 LEU A CA 1
ATOM 654 C C . LEU A 1 80 ? -2.146 1.421 10.451 1.00 96.62 80 LEU A C 1
ATOM 656 O O . LEU A 1 80 ? -2.777 0.574 11.088 1.00 96.62 80 LEU A O 1
ATOM 660 N N . ASN A 1 81 ? -2.220 2.726 10.732 1.00 95.25 81 ASN A N 1
ATOM 661 C CA . ASN A 1 81 ? -3.084 3.245 11.789 1.00 95.25 81 ASN A CA 1
ATOM 662 C C . ASN A 1 81 ? -4.575 3.044 11.467 1.00 95.25 81 ASN A C 1
ATOM 664 O O . ASN A 1 81 ? -5.352 2.692 12.353 1.00 95.25 81 ASN A O 1
ATOM 668 N N . ASN A 1 82 ? -4.976 3.200 10.202 1.00 95.88 82 ASN A N 1
ATOM 669 C CA . ASN A 1 82 ? -6.345 2.935 9.760 1.00 95.88 82 ASN A CA 1
ATOM 670 C C . ASN A 1 82 ? -6.706 1.449 9.939 1.00 95.88 82 ASN A C 1
ATOM 672 O O . ASN A 1 82 ? -7.747 1.120 10.505 1.00 95.88 82 ASN A O 1
ATOM 676 N N . PHE A 1 83 ? -5.812 0.535 9.544 1.00 97.56 83 PHE A N 1
ATOM 677 C CA . PHE A 1 83 ? -5.981 -0.902 9.778 1.00 97.56 83 PHE A CA 1
ATOM 678 C C . PHE A 1 83 ? -6.075 -1.254 11.256 1.00 97.56 83 PHE A C 1
ATOM 680 O O . PHE A 1 83 ? -6.928 -2.064 11.621 1.00 97.56 83 PHE A O 1
ATOM 687 N N . ARG A 1 84 ? -5.229 -0.653 12.098 1.00 96.75 84 ARG A N 1
ATOM 688 C CA . ARG A 1 84 ? -5.287 -0.817 13.551 1.00 96.75 84 ARG A CA 1
ATOM 689 C C . ARG A 1 84 ? -6.669 -0.442 14.087 1.00 96.75 84 ARG A C 1
ATOM 691 O O . ARG A 1 84 ? -7.319 -1.278 14.707 1.00 96.75 84 ARG A O 1
ATOM 698 N N . LEU A 1 85 ? -7.128 0.779 13.809 1.00 96.00 85 LEU A N 1
ATOM 699 C CA . LEU A 1 85 ? -8.410 1.292 14.297 1.00 96.00 85 LEU A CA 1
ATOM 700 C C . LEU A 1 85 ? -9.585 0.413 13.839 1.00 96.00 85 LEU A C 1
ATOM 702 O O . LEU A 1 85 ? -10.410 -0.015 14.646 1.00 96.00 85 LEU A O 1
ATOM 706 N N . LEU A 1 86 ? -9.645 0.096 12.543 1.00 97.19 86 LEU A N 1
ATOM 707 C CA . LEU A 1 86 ? -10.722 -0.726 11.983 1.00 97.19 86 LEU A CA 1
ATOM 708 C C . LEU A 1 86 ? -10.714 -2.156 12.539 1.00 97.19 86 LEU A C 1
ATOM 710 O O . LEU A 1 86 ? -11.776 -2.774 12.663 1.00 97.19 86 LEU A O 1
ATOM 714 N N . PHE A 1 87 ? -9.539 -2.691 12.870 1.00 97.94 87 PHE A N 1
ATOM 715 C CA . PHE A 1 87 ? -9.405 -3.996 13.506 1.00 97.94 87 PHE A CA 1
ATOM 716 C C . PHE A 1 87 ? -9.865 -3.981 14.967 1.00 97.94 87 PHE A C 1
ATOM 718 O O . PHE A 1 87 ? -10.654 -4.843 15.358 1.00 97.94 87 PHE A O 1
ATOM 725 N N . GLU A 1 88 ? -9.448 -2.981 15.751 1.00 96.19 88 GLU A N 1
ATOM 726 C CA . GLU A 1 88 ? -9.891 -2.788 17.142 1.00 96.19 88 GLU A CA 1
ATOM 727 C C . GLU A 1 88 ? -11.429 -2.694 17.226 1.00 96.19 88 GLU A C 1
ATOM 729 O O . GLU A 1 88 ? -12.054 -3.314 18.090 1.00 96.19 88 GLU A O 1
ATOM 734 N N . LEU A 1 89 ? -12.059 -2.033 16.249 1.00 95.50 89 LEU A N 1
ATOM 735 C CA . LEU A 1 89 ? -13.517 -1.905 16.122 1.00 95.50 89 LEU A CA 1
ATOM 736 C C . LEU A 1 89 ? -14.206 -3.108 15.450 1.00 95.50 89 LEU A C 1
ATOM 738 O O . LEU A 1 89 ? -15.418 -3.100 15.233 1.00 95.50 89 LEU A O 1
ATOM 742 N N . ARG A 1 90 ? -13.458 -4.168 15.112 1.00 96.69 90 ARG A N 1
ATOM 743 C CA . ARG A 1 90 ? -13.940 -5.393 14.438 1.00 96.69 90 ARG A CA 1
ATOM 744 C C . ARG A 1 90 ? -14.592 -5.157 13.067 1.00 96.69 90 ARG A C 1
ATOM 746 O O . ARG A 1 90 ? -15.298 -6.043 12.558 1.00 96.69 90 ARG A O 1
ATOM 753 N N . ALA A 1 91 ? -14.355 -3.998 12.459 1.00 96.88 91 ALA A N 1
ATOM 754 C CA . ALA A 1 91 ? -14.791 -3.646 11.109 1.00 96.88 91 ALA A CA 1
ATOM 755 C C . ALA A 1 91 ? -13.899 -4.298 10.034 1.00 96.88 91 ALA A C 1
ATOM 757 O O . ALA A 1 91 ? -14.377 -4.636 8.948 1.00 96.88 91 ALA A O 1
ATOM 758 N N . LEU A 1 92 ? -12.632 -4.540 10.374 1.00 98.06 92 LEU A N 1
ATOM 759 C CA . LEU A 1 92 ? -11.623 -5.221 9.567 1.00 98.06 92 LEU A CA 1
ATOM 760 C C . LEU A 1 92 ? -11.021 -6.393 10.363 1.00 98.06 92 LEU A C 1
ATOM 762 O O . LEU A 1 92 ? -11.024 -6.398 11.590 1.00 98.06 92 LEU A O 1
ATOM 766 N N . SER A 1 93 ? -10.564 -7.430 9.668 1.00 98.44 93 SER A N 1
ATOM 767 C CA . SER A 1 93 ? -9.961 -8.638 10.249 1.00 98.44 93 SER A CA 1
ATOM 768 C C . SER A 1 93 ? -8.506 -8.830 9.828 1.00 98.44 93 SER A C 1
ATOM 770 O O . SER A 1 93 ? -7.736 -9.418 10.579 1.00 98.44 93 SER A O 1
ATOM 772 N N . VAL A 1 94 ? -8.132 -8.342 8.644 1.00 98.50 94 VAL A N 1
ATOM 773 C CA . VAL A 1 94 ? -6.756 -8.352 8.138 1.00 98.50 94 VAL A CA 1
ATOM 774 C C . VAL A 1 94 ? -6.563 -7.184 7.175 1.00 98.50 94 VAL A C 1
ATOM 776 O O . VAL A 1 94 ? -7.436 -6.900 6.345 1.00 98.50 94 VAL A O 1
ATOM 779 N N . GLY A 1 95 ? -5.432 -6.502 7.321 1.00 98.44 95 GLY A N 1
ATOM 780 C CA . GLY A 1 95 ? -4.957 -5.491 6.387 1.00 98.44 95 GLY A CA 1
ATOM 781 C C . GLY A 1 95 ? -3.988 -6.112 5.387 1.00 98.44 95 GLY A C 1
ATOM 782 O O . GLY A 1 95 ? -3.171 -6.961 5.744 1.00 98.44 95 GLY A O 1
ATOM 783 N N . VAL A 1 96 ? -4.066 -5.702 4.130 1.00 98.62 96 VAL A N 1
ATOM 784 C CA . VAL A 1 96 ? -3.146 -6.123 3.075 1.00 98.62 96 VAL A CA 1
ATOM 785 C C . VAL A 1 96 ? -2.522 -4.886 2.458 1.00 98.62 96 VAL A C 1
ATOM 787 O O . VAL A 1 96 ? -3.237 -3.962 2.091 1.00 98.62 96 VAL A O 1
ATOM 790 N N . ILE A 1 97 ? -1.202 -4.872 2.306 1.00 98.0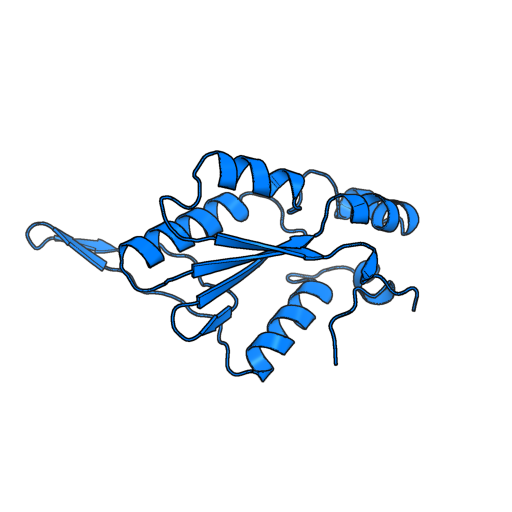6 97 ILE A N 1
ATOM 791 C CA . ILE A 1 97 ? -0.500 -3.804 1.589 1.00 98.06 97 ILE A CA 1
ATOM 792 C C . ILE A 1 97 ? 0.161 -4.404 0.358 1.00 98.06 97 ILE A C 1
ATOM 794 O O . ILE A 1 97 ? 0.920 -5.371 0.460 1.00 98.06 97 ILE A O 1
ATOM 798 N N . ILE A 1 98 ? -0.109 -3.823 -0.807 1.00 97.69 98 ILE A N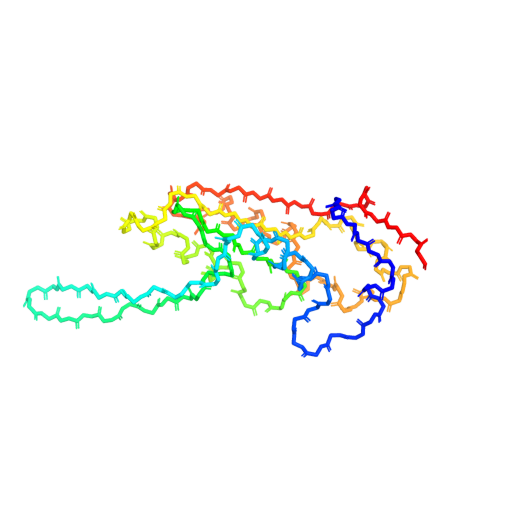 1
ATOM 799 C CA . ILE A 1 98 ? 0.604 -4.141 -2.045 1.00 97.69 98 ILE A CA 1
ATOM 800 C C . ILE A 1 98 ? 1.542 -2.980 -2.343 1.00 97.69 98 ILE A C 1
ATOM 802 O O . ILE A 1 98 ? 1.101 -1.850 -2.520 1.00 97.69 98 ILE A O 1
ATOM 806 N N . THR A 1 99 ? 2.840 -3.256 -2.411 1.00 96.75 99 THR A N 1
ATOM 807 C CA . THR A 1 99 ? 3.860 -2.254 -2.735 1.00 96.75 99 THR A CA 1
ATOM 808 C C . THR A 1 99 ? 4.962 -2.851 -3.606 1.00 96.75 99 THR A C 1
ATOM 810 O O . THR A 1 99 ? 4.883 -4.002 -4.030 1.00 96.75 99 THR A O 1
ATOM 813 N N . ARG A 1 100 ? 6.002 -2.077 -3.911 1.00 96.25 100 ARG A N 1
ATOM 814 C CA . ARG A 1 100 ? 7.165 -2.515 -4.688 1.00 96.25 100 ARG A CA 1
ATOM 815 C C . ARG A 1 100 ? 8.309 -3.014 -3.804 1.00 96.25 100 ARG A C 1
ATOM 817 O O . ARG A 1 100 ? 8.577 -2.454 -2.738 1.00 96.25 100 ARG A O 1
ATOM 824 N N . CYS A 1 101 ? 9.014 -4.033 -4.285 1.00 97.88 101 CYS A N 1
ATOM 825 C CA . CYS A 1 101 ? 10.303 -4.441 -3.737 1.00 97.88 101 CYS A CA 1
ATOM 826 C C . CYS A 1 101 ? 11.391 -3.414 -4.065 1.00 97.88 101 CYS A C 1
ATOM 828 O O . CYS A 1 101 ? 11.328 -2.713 -5.076 1.00 97.88 101 CYS A O 1
ATOM 830 N N . ASP A 1 102 ? 12.418 -3.374 -3.221 1.00 97.19 102 ASP A N 1
ATOM 831 C CA . ASP A 1 102 ? 13.502 -2.391 -3.320 1.00 97.19 102 ASP A CA 1
ATOM 832 C C . ASP A 1 102 ? 14.350 -2.597 -4.578 1.00 97.19 102 ASP A C 1
ATOM 834 O O . ASP A 1 102 ? 14.775 -1.635 -5.206 1.00 97.19 102 ASP A O 1
ATOM 838 N N . GLU A 1 103 ? 14.528 -3.855 -4.989 1.00 97.31 103 GLU A N 1
ATOM 839 C CA . GLU A 1 103 ? 15.291 -4.224 -6.184 1.00 97.31 103 GLU A CA 1
ATOM 840 C C . GLU A 1 103 ? 14.733 -3.603 -7.474 1.00 97.31 103 GLU A C 1
ATOM 842 O O . GLU A 1 103 ? 15.491 -3.385 -8.413 1.00 97.31 103 GLU A O 1
ATOM 847 N N . LEU A 1 104 ? 13.441 -3.247 -7.540 1.00 97.69 104 LEU A N 1
ATOM 848 C CA . LEU A 1 104 ? 12.884 -2.570 -8.717 1.00 97.69 104 LEU A CA 1
ATOM 849 C C . LEU A 1 104 ? 13.557 -1.217 -8.998 1.00 97.69 104 LEU A C 1
ATOM 851 O O . LEU A 1 104 ? 13.438 -0.716 -10.114 1.00 97.69 104 LEU A O 1
ATOM 855 N N . GLN A 1 105 ? 14.284 -0.651 -8.026 1.00 97.56 105 GLN A N 1
ATOM 856 C CA . GLN A 1 105 ? 15.080 0.556 -8.222 1.00 97.56 105 GLN A CA 1
ATOM 857 C C . GLN A 1 105 ? 16.041 0.443 -9.409 1.00 97.56 105 GLN A C 1
ATOM 859 O O . GLN A 1 105 ? 16.106 1.388 -10.186 1.00 97.56 105 GLN A O 1
ATOM 864 N N . ASP A 1 106 ? 16.692 -0.707 -9.610 1.00 97.88 106 ASP A N 1
ATOM 865 C CA . ASP A 1 106 ? 17.649 -0.878 -10.712 1.00 97.88 106 ASP A CA 1
ATOM 866 C C . ASP A 1 106 ? 16.964 -0.686 -12.078 1.00 97.88 106 ASP A C 1
ATOM 868 O O . ASP A 1 106 ? 17.471 0.024 -12.941 1.00 97.88 106 ASP A O 1
ATOM 872 N N . ILE A 1 107 ? 15.752 -1.234 -12.242 1.00 97.88 107 ILE A N 1
ATOM 873 C CA . ILE A 1 107 ? 14.949 -1.070 -13.465 1.00 97.88 107 ILE A CA 1
ATOM 874 C C . ILE A 1 107 ? 14.525 0.393 -13.627 1.00 97.88 107 ILE A C 1
ATOM 876 O O . ILE A 1 107 ? 14.554 0.945 -14.726 1.00 97.88 107 ILE A O 1
ATOM 880 N N . PHE A 1 108 ? 14.120 1.052 -12.539 1.00 97.00 108 PHE A N 1
ATOM 881 C CA . PHE A 1 108 ? 13.745 2.463 -12.609 1.00 97.00 108 PHE A CA 1
ATOM 882 C C . PHE A 1 108 ? 14.931 3.350 -12.979 1.00 97.00 108 PHE A C 1
ATOM 884 O O . PHE A 1 108 ? 14.745 4.305 -13.734 1.00 97.00 108 PHE A O 1
ATOM 891 N N . ASP A 1 109 ? 16.128 3.051 -12.485 1.00 97.44 109 ASP A N 1
ATOM 892 C CA . ASP A 1 109 ? 17.352 3.771 -12.826 1.00 97.44 109 ASP A CA 1
ATOM 893 C C . ASP A 1 109 ? 17.708 3.569 -14.310 1.00 97.44 109 ASP A C 1
ATOM 895 O O . ASP A 1 109 ? 17.913 4.558 -15.018 1.00 97.44 109 ASP A O 1
ATOM 899 N N . GLU A 1 110 ? 17.664 2.329 -14.814 1.00 97.56 110 GLU A N 1
ATOM 900 C CA . GLU A 1 110 ? 17.885 1.991 -16.233 1.00 97.56 110 GLU A CA 1
ATOM 901 C C . GLU A 1 110 ? 16.897 2.700 -17.175 1.00 97.56 110 GLU A C 1
ATOM 903 O O . GLU A 1 110 ? 17.275 3.177 -18.246 1.00 97.56 110 GLU A O 1
ATOM 908 N N . LEU A 1 111 ? 15.636 2.842 -16.757 1.00 96.75 111 LEU A N 1
ATOM 909 C CA . LEU A 1 111 ? 14.590 3.538 -17.514 1.00 96.75 111 LEU A CA 1
ATOM 910 C C . LEU A 1 111 ? 14.611 5.070 -17.339 1.00 96.75 111 LEU A C 1
ATOM 912 O O . LEU A 1 111 ? 13.714 5.761 -17.832 1.00 96.75 111 LEU A O 1
ATOM 916 N N . GLY A 1 112 ? 15.588 5.627 -16.614 1.00 96.31 112 GLY A N 1
ATOM 917 C CA . GLY A 1 112 ? 15.688 7.069 -16.350 1.00 96.31 112 GLY A CA 1
ATOM 918 C C . GLY A 1 112 ? 14.591 7.616 -15.423 1.00 96.31 112 GLY A C 1
ATOM 919 O O . GLY A 1 112 ? 14.331 8.820 -15.394 1.00 96.31 112 GLY A O 1
ATOM 920 N N . LYS A 1 113 ? 13.923 6.744 -14.661 1.00 94.75 113 LYS A N 1
ATOM 921 C CA . LYS A 1 113 ? 12.861 7.063 -13.691 1.00 94.75 113 LYS A CA 1
ATOM 922 C C . LYS A 1 113 ? 13.314 6.972 -12.234 1.00 94.75 113 LYS A C 1
ATOM 924 O O . LYS A 1 113 ? 12.518 7.274 -11.344 1.00 94.75 113 LYS A O 1
ATOM 929 N N . GLY A 1 114 ? 14.577 6.640 -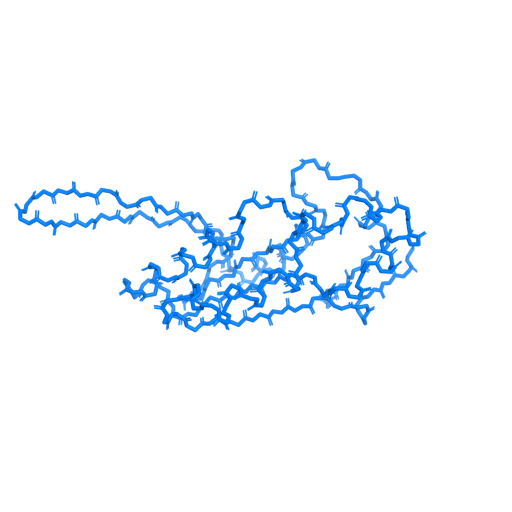11.985 1.00 94.12 114 GLY A N 1
ATOM 930 C CA . GLY A 1 114 ? 15.156 6.439 -10.659 1.00 94.12 114 GLY A CA 1
ATOM 931 C C . GLY A 1 114 ? 14.782 7.490 -9.619 1.00 94.12 114 GLY A C 1
ATOM 932 O O . GLY A 1 114 ? 14.282 7.164 -8.545 1.00 94.12 114 GLY A O 1
ATOM 933 N N . GLN A 1 115 ? 14.921 8.772 -9.972 1.00 91.81 115 GLN A N 1
ATOM 934 C CA . GLN A 1 115 ? 14.569 9.887 -9.084 1.00 91.81 115 GLN A CA 1
ATOM 935 C C . GLN A 1 115 ? 13.069 9.950 -8.758 1.00 91.81 115 GLN A C 1
ATOM 937 O O . GLN A 1 115 ? 12.693 10.265 -7.630 1.00 91.81 115 GLN A O 1
ATOM 942 N N . SER A 1 116 ? 12.201 9.639 -9.729 1.00 90.56 116 SER A N 1
ATOM 943 C CA . SER A 1 116 ? 10.744 9.616 -9.526 1.00 90.56 116 SER A CA 1
ATOM 944 C C . SER A 1 116 ? 10.305 8.465 -8.627 1.00 90.56 116 SER A C 1
ATOM 946 O O . SER A 1 116 ? 9.311 8.603 -7.918 1.00 90.56 116 SER A O 1
ATOM 948 N N . TYR A 1 117 ? 11.062 7.368 -8.633 1.00 92.44 117 TYR A N 1
ATOM 949 C CA . TYR A 1 117 ? 10.875 6.210 -7.765 1.00 92.44 117 TYR A CA 1
ATOM 950 C C . TYR A 1 117 ? 11.892 6.170 -6.619 1.00 92.44 117 TYR A C 1
ATOM 952 O O . TYR A 1 117 ? 12.199 5.111 -6.087 1.00 92.44 117 TYR A O 1
ATOM 960 N N . GLY A 1 118 ? 12.436 7.317 -6.214 1.00 89.50 118 GLY A N 1
ATOM 961 C CA . GLY A 1 118 ? 13.512 7.366 -5.228 1.00 89.50 118 GLY A CA 1
ATOM 962 C C . GLY A 1 118 ? 13.081 6.997 -3.803 1.00 89.50 118 GLY A C 1
ATOM 963 O O . GLY A 1 118 ? 11.919 6.701 -3.512 1.00 89.50 118 GLY A O 1
ATOM 964 N N . SER A 1 119 ? 14.027 7.102 -2.869 1.00 89.44 119 SER A N 1
ATOM 965 C CA . SER A 1 119 ? 13.875 6.721 -1.454 1.00 89.44 119 SER A CA 1
ATOM 966 C C . SER A 1 119 ? 12.788 7.479 -0.676 1.00 89.44 119 SER A C 1
ATOM 968 O O . SER A 1 119 ? 12.379 7.050 0.400 1.00 89.44 119 SER A O 1
ATOM 970 N N . SER A 1 120 ? 12.288 8.601 -1.194 1.00 89.44 120 SER A N 1
ATOM 971 C CA . SER A 1 120 ? 11.191 9.356 -0.575 1.00 89.44 120 SER A CA 1
ATOM 972 C C . SER A 1 120 ? 9.811 8.730 -0.807 1.00 89.44 120 SER A C 1
ATOM 974 O O . SER A 1 120 ? 8.855 9.108 -0.134 1.00 89.44 120 SER A O 1
ATOM 976 N N . THR A 1 121 ? 9.703 7.750 -1.703 1.00 92.50 121 THR A N 1
ATOM 977 C CA . THR A 1 121 ? 8.430 7.127 -2.091 1.00 92.50 121 THR A CA 1
ATOM 978 C C . THR A 1 121 ? 8.188 5.791 -1.389 1.00 92.50 121 THR A C 1
ATOM 980 O O . THR A 1 121 ? 9.114 5.221 -0.812 1.00 92.50 121 THR A O 1
ATOM 983 N N . THR A 1 122 ? 6.966 5.265 -1.424 1.00 94.00 122 THR A N 1
ATOM 984 C CA . THR A 1 122 ? 6.621 3.965 -0.833 1.00 94.00 122 THR A CA 1
ATOM 985 C C . THR A 1 122 ? 7.331 2.793 -1.532 1.00 94.00 122 THR A C 1
ATOM 987 O O . THR A 1 122 ? 7.367 2.687 -2.761 1.00 94.00 122 THR A O 1
ATOM 990 N N . HIS A 1 123 ? 7.972 1.947 -0.720 1.00 95.75 123 HIS A N 1
ATOM 991 C CA . HIS A 1 123 ? 8.614 0.674 -1.081 1.00 95.75 123 HIS A CA 1
ATOM 992 C C . HIS A 1 123 ? 8.831 -0.181 0.178 1.00 95.75 123 HIS A C 1
ATOM 994 O O . HIS A 1 123 ? 8.625 0.299 1.302 1.00 95.75 123 HIS A O 1
ATOM 1000 N N . MET A 1 124 ? 9.234 -1.440 0.002 1.00 96.50 124 MET A N 1
ATOM 1001 C CA . MET A 1 124 ? 9.333 -2.429 1.079 1.00 96.50 124 MET A CA 1
ATOM 1002 C C . MET A 1 124 ? 10.259 -1.997 2.228 1.00 96.50 124 MET A C 1
ATOM 1004 O O . MET A 1 124 ? 9.853 -2.050 3.391 1.00 96.50 124 MET A O 1
ATOM 1008 N N . LYS A 1 125 ? 11.459 -1.481 1.931 1.00 95.75 125 LYS A N 1
ATOM 1009 C CA . LYS A 1 125 ? 12.431 -1.030 2.947 1.00 95.75 125 LYS A CA 1
ATOM 1010 C C . LYS A 1 125 ? 11.894 0.057 3.879 1.00 95.75 125 LYS A C 1
ATOM 1012 O O . LYS A 1 125 ? 12.352 0.158 5.014 1.00 95.75 125 LYS A O 1
ATOM 1017 N N . LYS A 1 126 ? 10.923 0.860 3.433 1.00 94.44 126 LYS A N 1
ATOM 1018 C CA . LYS A 1 126 ? 10.255 1.864 4.282 1.00 94.44 126 LYS A CA 1
ATOM 1019 C C . LYS A 1 126 ? 9.106 1.297 5.102 1.00 94.44 126 LYS A C 1
ATOM 1021 O O . LYS A 1 126 ? 8.827 1.826 6.179 1.00 94.44 126 LYS A O 1
ATOM 1026 N N . LEU A 1 127 ? 8.436 0.267 4.594 1.00 95.94 127 LEU A N 1
ATOM 1027 C CA . LEU A 1 127 ? 7.291 -0.353 5.251 1.00 95.94 127 LEU A CA 1
ATOM 1028 C C . LEU A 1 127 ? 7.727 -1.269 6.397 1.00 95.94 127 LEU A C 1
ATOM 1030 O O . LEU A 1 127 ? 7.181 -1.183 7.495 1.00 95.94 127 LEU A O 1
ATOM 1034 N N . LEU A 1 128 ? 8.729 -2.120 6.161 1.00 96.00 128 LEU A N 1
ATOM 1035 C CA . LEU A 1 128 ? 9.130 -3.150 7.124 1.00 96.00 128 LEU A CA 1
ATOM 1036 C C . LEU A 1 128 ? 9.487 -2.592 8.512 1.00 96.00 128 LEU A C 1
ATOM 1038 O O . LEU A 1 128 ? 8.957 -3.130 9.485 1.00 96.00 128 LEU A O 1
ATOM 1042 N N . PRO A 1 129 ? 10.270 -1.500 8.654 1.00 95.88 129 PRO A N 1
ATOM 1043 C CA . PRO A 1 129 ? 10.564 -0.933 9.970 1.00 95.88 129 PRO A CA 1
ATOM 1044 C C . PRO A 1 129 ? 9.315 -0.464 10.727 1.00 95.88 129 PRO A C 1
ATOM 1046 O O . PRO A 1 129 ? 9.279 -0.550 11.949 1.00 95.88 129 PRO A O 1
ATOM 1049 N N . ARG A 1 130 ? 8.272 -0.002 10.023 1.00 95.75 130 ARG A N 1
ATOM 1050 C CA . ARG A 1 130 ? 7.011 0.447 10.638 1.00 95.75 130 ARG A CA 1
ATOM 1051 C C . ARG A 1 130 ? 6.189 -0.724 11.152 1.00 95.75 130 ARG A C 1
ATOM 1053 O O . ARG A 1 130 ? 5.675 -0.671 12.263 1.00 95.75 130 ARG A O 1
ATOM 1060 N N . ILE A 1 131 ? 6.110 -1.802 10.371 1.00 95.69 131 ILE A N 1
ATOM 1061 C CA . ILE A 1 131 ? 5.444 -3.038 10.801 1.00 95.69 131 ILE A CA 1
ATOM 1062 C C . ILE A 1 131 ? 6.188 -3.646 11.994 1.00 95.69 131 ILE A C 1
ATOM 1064 O O . ILE A 1 131 ? 5.564 -3.959 13.004 1.00 95.69 131 ILE A O 1
ATOM 1068 N N . GLN A 1 132 ? 7.517 -3.758 11.908 1.00 95.62 132 GLN A 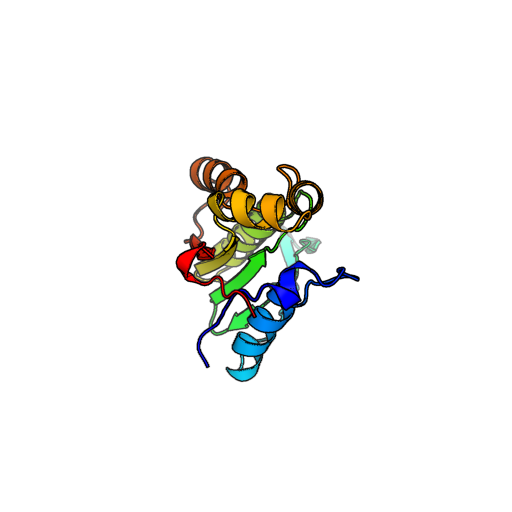N 1
ATOM 1069 C CA . GLN A 1 132 ? 8.364 -4.281 12.987 1.00 95.62 132 GLN A CA 1
ATOM 1070 C C . GLN A 1 132 ? 8.307 -3.408 14.245 1.00 95.62 132 GLN A C 1
ATOM 1072 O O . GLN A 1 132 ? 8.328 -3.931 15.354 1.00 95.62 132 GLN A O 1
ATOM 1077 N N . GLY A 1 133 ? 8.175 -2.091 14.074 1.00 95.88 133 GLY A N 1
ATOM 1078 C CA . GLY A 1 133 ? 7.931 -1.134 15.151 1.00 95.88 133 GLY A CA 1
ATOM 1079 C C . GLY A 1 133 ? 6.516 -1.181 15.738 1.00 95.88 133 GLY A C 1
ATOM 1080 O O . GLY A 1 133 ? 6.214 -0.392 16.626 1.00 95.88 133 GLY A O 1
ATOM 1081 N N . GLY A 1 134 ? 5.644 -2.080 15.266 1.00 95.25 134 GLY A N 1
ATOM 1082 C CA . GLY A 1 134 ? 4.301 -2.274 15.812 1.00 95.25 134 GLY A CA 1
ATOM 1083 C C . GLY A 1 134 ? 3.221 -1.367 15.218 1.00 95.25 134 GLY A C 1
ATOM 1084 O O . GLY A 1 134 ? 2.144 -1.266 15.800 1.00 95.25 134 GLY A O 1
ATOM 1085 N N . GLY A 1 135 ? 3.454 -0.742 14.058 1.00 94.06 135 GLY A N 1
ATOM 1086 C CA . GLY A 1 135 ? 2.516 0.205 13.436 1.00 94.06 135 GLY A CA 1
ATOM 1087 C C . GLY A 1 135 ? 1.105 -0.348 13.187 1.00 94.06 135 GLY A C 1
ATOM 1088 O O . GLY A 1 135 ? 0.147 0.415 13.188 1.00 94.06 135 GLY A O 1
ATOM 1089 N N . GLY A 1 136 ? 0.951 -1.670 13.042 1.00 93.69 136 GLY A N 1
ATOM 1090 C CA . GLY A 1 136 ? -0.358 -2.322 12.897 1.00 93.69 136 GLY A CA 1
ATOM 1091 C C . GLY A 1 136 ? -1.158 -2.492 14.200 1.00 93.69 136 GLY A C 1
ATOM 1092 O O . GLY A 1 136 ? -2.309 -2.912 14.140 1.00 93.69 136 GLY A O 1
ATOM 1093 N N . GLY A 1 137 ? -0.575 -2.217 15.375 1.00 91.06 137 GLY A N 1
ATOM 1094 C CA . GLY A 1 137 ? -1.270 -2.185 16.673 1.00 91.06 137 GLY A CA 1
ATOM 1095 C C . GLY A 1 137 ? -2.097 -3.426 17.040 1.00 91.06 137 GLY A C 1
ATOM 1096 O O . GLY A 1 137 ? -3.089 -3.307 17.747 1.00 91.06 137 GLY A O 1
ATOM 1097 N N . GLY A 1 138 ? -1.716 -4.608 16.547 1.00 93.94 138 GLY A N 1
ATOM 1098 C CA . GLY A 1 138 ? -2.422 -5.876 16.779 1.00 93.94 138 GLY A CA 1
ATOM 1099 C C . GLY A 1 138 ? -3.258 -6.372 15.596 1.00 93.94 138 GLY A C 1
ATOM 1100 O O . GLY A 1 138 ? -3.609 -7.550 15.567 1.00 93.94 138 GLY A O 1
ATOM 1101 N N . CYS A 1 139 ? -3.516 -5.528 14.592 1.00 98.06 139 CYS A N 1
ATOM 1102 C CA . CYS A 1 139 ? -4.106 -5.962 13.330 1.00 98.06 139 CYS A CA 1
ATOM 1103 C C . CYS A 1 139 ? -3.139 -6.901 12.582 1.00 98.06 139 CYS A C 1
ATOM 1105 O O . CYS A 1 139 ? -1.976 -6.535 12.380 1.00 98.06 139 CYS A O 1
ATOM 1107 N N . PRO A 1 140 ? -3.579 -8.093 12.135 1.00 98.12 140 PRO A N 1
ATOM 1108 C CA . PRO A 1 140 ? -2.809 -8.901 11.199 1.00 98.12 140 PRO A CA 1
ATOM 1109 C C . PRO A 1 140 ? -2.597 -8.138 9.886 1.00 98.12 140 PRO A C 1
ATOM 1111 O O . PRO A 1 140 ? -3.563 -7.704 9.255 1.00 98.12 140 PRO A O 1
ATOM 1114 N N . VAL A 1 141 ? -1.339 -8.001 9.459 1.00 98.06 141 VAL A N 1
ATOM 1115 C CA . VAL A 1 141 ? -0.975 -7.335 8.199 1.00 98.06 141 VAL A CA 1
ATOM 1116 C C . VAL A 1 141 ? -0.235 -8.310 7.291 1.00 98.06 141 VAL A C 1
ATOM 1118 O O . VAL A 1 141 ? 0.788 -8.875 7.676 1.00 98.06 141 VAL A O 1
ATOM 1121 N N . LEU A 1 142 ? -0.744 -8.487 6.072 1.00 98.25 142 LEU A N 1
ATOM 1122 C CA . LEU A 1 142 ? -0.081 -9.218 4.994 1.00 98.25 142 LEU A CA 1
ATOM 1123 C C . LEU A 1 142 ? 0.490 -8.225 3.981 1.00 98.25 142 LEU A C 1
ATOM 1125 O O . LEU A 1 142 ? -0.185 -7.282 3.582 1.00 98.25 142 LEU A O 1
ATOM 1129 N N . VAL A 1 143 ? 1.722 -8.442 3.530 1.00 97.94 143 VAL A N 1
ATOM 1130 C CA . VAL A 1 143 ? 2.372 -7.539 2.575 1.00 97.94 143 VAL A CA 1
ATOM 1131 C C . VAL A 1 143 ? 2.798 -8.299 1.328 1.00 97.94 143 VAL A C 1
ATOM 1133 O O . VAL A 1 143 ? 3.462 -9.331 1.422 1.00 97.94 143 VAL A O 1
ATOM 1136 N N . PHE A 1 144 ? 2.459 -7.755 0.161 1.00 97.94 144 PHE A N 1
ATOM 1137 C CA . PHE A 1 144 ? 2.948 -8.215 -1.134 1.00 97.94 144 PHE A CA 1
ATOM 1138 C C . PHE A 1 144 ? 3.903 -7.186 -1.734 1.00 97.94 144 PHE A C 1
ATOM 1140 O O . PHE A 1 144 ? 3.535 -6.036 -1.964 1.00 97.94 144 PHE A O 1
ATOM 1147 N N . GLY A 1 145 ? 5.131 -7.623 -2.009 1.00 97.38 145 GLY A N 1
ATOM 1148 C CA . GLY A 1 145 ? 6.117 -6.859 -2.765 1.00 97.38 145 GLY A CA 1
ATOM 1149 C C . GLY A 1 145 ? 6.140 -7.290 -4.226 1.00 97.38 145 GLY A C 1
ATOM 1150 O O . GLY A 1 145 ? 6.471 -8.436 -4.527 1.00 97.38 145 GLY A O 1
ATOM 1151 N N . ILE A 1 146 ? 5.813 -6.381 -5.141 1.00 97.62 146 ILE A N 1
ATOM 1152 C CA . ILE A 1 146 ? 6.008 -6.580 -6.577 1.00 97.62 146 ILE A CA 1
ATOM 1153 C C . ILE A 1 146 ? 7.510 -6.533 -6.860 1.00 97.62 146 ILE A C 1
ATOM 1155 O O . ILE A 1 146 ? 8.168 -5.527 -6.589 1.00 97.62 146 ILE A O 1
ATOM 1159 N N . SER A 1 147 ? 8.041 -7.636 -7.377 1.00 97.62 147 SER A N 1
ATOM 1160 C CA . SER A 1 147 ? 9.465 -7.852 -7.632 1.00 97.62 147 SER A CA 1
ATOM 1161 C C . SER A 1 147 ? 9.808 -7.735 -9.118 1.00 97.62 147 SER A C 1
ATOM 1163 O O . SER A 1 147 ? 8.917 -7.679 -9.975 1.00 97.62 147 SER A O 1
ATOM 1165 N N . LYS A 1 148 ? 11.108 -7.767 -9.441 1.00 97.50 148 LYS A N 1
ATOM 1166 C CA . LYS A 1 148 ? 11.594 -7.794 -10.833 1.00 97.50 148 LYS A CA 1
ATOM 1167 C C . LYS A 1 148 ? 11.049 -8.979 -11.629 1.00 97.50 148 LYS A C 1
ATOM 1169 O O . LYS A 1 148 ? 10.917 -8.885 -12.841 1.00 97.50 148 LYS A O 1
ATOM 1174 N N . ALA A 1 149 ? 10.673 -10.073 -10.964 1.00 97.31 149 ALA A N 1
ATOM 1175 C CA . ALA A 1 149 ? 10.123 -11.263 -11.617 1.00 97.31 149 ALA A CA 1
ATOM 1176 C C . ALA A 1 149 ? 8.794 -11.011 -12.358 1.00 97.31 149 ALA A C 1
ATOM 1178 O O . ALA A 1 149 ? 8.378 -11.835 -13.172 1.00 97.31 149 ALA A O 1
ATOM 1179 N N . LEU A 1 150 ? 8.108 -9.901 -12.067 1.00 97.12 150 LEU A N 1
ATOM 1180 C CA . LEU A 1 150 ? 6.878 -9.501 -12.754 1.00 97.12 150 LEU A CA 1
ATOM 1181 C C . LEU A 1 150 ? 7.107 -8.448 -13.846 1.00 97.12 150 LEU A C 1
ATOM 1183 O O . LEU A 1 150 ? 6.136 -8.082 -14.512 1.00 97.12 150 LEU A O 1
ATOM 1187 N N . TYR A 1 151 ? 8.344 -7.972 -14.019 1.00 97.69 151 TYR A N 1
ATOM 1188 C CA . TYR A 1 151 ? 8.702 -6.988 -15.036 1.00 97.69 151 TYR A CA 1
ATOM 1189 C C . TYR A 1 151 ? 8.651 -7.580 -16.448 1.00 97.69 151 TYR A C 1
ATOM 1191 O O . TYR A 1 151 ? 9.050 -8.725 -16.666 1.00 97.69 151 TYR A O 1
ATOM 1199 N N . VAL A 1 152 ? 8.163 -6.790 -17.404 1.00 97.69 152 VAL A N 1
ATOM 1200 C CA . VAL A 1 152 ? 8.126 -7.132 -18.829 1.00 97.69 152 VAL A CA 1
ATOM 1201 C C . VAL A 1 152 ? 8.596 -5.929 -19.642 1.00 97.69 152 VAL A C 1
ATOM 1203 O O . VAL A 1 152 ? 8.037 -4.840 -19.517 1.00 97.69 152 VAL A O 1
ATOM 1206 N N . GLU A 1 153 ? 9.600 -6.156 -20.487 1.00 96.50 153 GLU A N 1
ATOM 1207 C CA . GLU A 1 153 ? 10.073 -5.201 -21.492 1.00 96.50 153 GLU A CA 1
ATOM 1208 C C . GLU A 1 153 ? 9.152 -5.281 -22.725 1.00 96.50 153 GLU A C 1
ATOM 1210 O O . GLU A 1 153 ? 9.326 -6.163 -23.568 1.00 96.50 153 GLU A O 1
ATOM 1215 N N . ASP A 1 154 ? 8.126 -4.425 -22.770 1.00 95.62 154 ASP A N 1
ATOM 1216 C CA . ASP A 1 154 ? 7.123 -4.334 -23.846 1.00 95.62 154 ASP A CA 1
ATOM 1217 C C . ASP A 1 154 ? 7.346 -3.165 -24.823 1.00 95.62 154 ASP A C 1
ATOM 1219 O O . ASP A 1 154 ? 8.003 -2.159 -24.450 1.00 95.62 154 ASP A O 1
#

Organism: NCBI:txid412755

Secondary structure (DSSP, 8-state):
----EEHHHHHSPPSSS-HHHHHHHHHHHTTT-EEE----EEEETTEEEEPP-PPEEEEETTEEEEE--S-BSSHHHHHHHHHHHHHHTTS-SEEEEEEE-TTHHHHHHHTT-TTTTSTTB--HHHHHHHHHTTTTTT--EEEEEE-GGGEE--